Protein AF-A0A355T036-F1 (afdb_monomer_lite)

Foldseek 3Di:
DDPVVVVVLVVLLVVLVVQLVVLVVVVVVLVPDDQVVLVVVVVVPPPVSVVSNVCVVPVVVNNVVSVVSNVVSVVVSVVSVVVVCVVVPD

Sequence (90 aa):
MDTIDLILTLISIFILLCLSGFFSGSETALTAASRARMHHLSENGSKRAQHVQRLTEDRERLIGAILLGNNLVNILASALATSLLIFFFG

pLDDT: mean 93.88, std 4.0, range [79.62, 98.38]

Radius of gyration: 18.83 Å; chains: 1; bounding box: 50×17×48 Å

Structure (mmCIF, N/CA/C/O backbone):
data_AF-A0A355T036-F1
#
_entry.id   AF-A0A355T036-F1
#
loop_
_atom_site.group_PDB
_atom_site.id
_atom_site.type_symbol
_atom_site.label_atom_id
_atom_site.label_alt_id
_atom_site.label_comp_id
_atom_site.label_asym_id
_atom_site.label_entity_id
_atom_site.label_seq_id
_atom_site.pdbx_PDB_ins_code
_atom_site.Cartn_x
_atom_site.Cartn_y
_atom_site.Cartn_z
_atom_site.occupancy
_atom_site.B_iso_or_equiv
_atom_site.auth_seq_id
_atom_site.auth_comp_id
_atom_site.auth_asym_id
_atom_site.auth_atom_id
_atom_site.pdbx_PDB_model_num
ATOM 1 N N . MET A 1 1 ? 14.394 -4.032 -25.243 1.00 79.62 1 MET A N 1
ATOM 2 C CA . MET A 1 1 ? 13.019 -3.741 -24.818 1.00 79.62 1 MET A CA 1
ATOM 3 C C . MET A 1 1 ? 12.313 -3.159 -26.015 1.00 79.62 1 MET A C 1
ATOM 5 O O . MET A 1 1 ? 12.792 -2.160 -26.549 1.00 79.62 1 MET A O 1
ATOM 9 N N . ASP A 1 2 ? 11.298 -3.842 -26.522 1.00 92.88 2 ASP A N 1
ATOM 10 C CA . ASP A 1 2 ? 10.510 -3.281 -27.613 1.00 92.88 2 ASP A CA 1
ATOM 11 C C . ASP A 1 2 ? 9.514 -2.234 -27.070 1.00 92.88 2 ASP A C 1
ATOM 13 O O . ASP A 1 2 ? 9.435 -1.963 -25.866 1.00 92.88 2 ASP A O 1
ATOM 17 N N . THR A 1 3 ? 8.783 -1.568 -27.965 1.00 93.56 3 THR A N 1
ATOM 18 C CA . THR A 1 3 ? 7.839 -0.511 -27.573 1.00 93.56 3 THR A CA 1
ATOM 19 C C . THR A 1 3 ? 6.698 -1.048 -26.706 1.00 93.56 3 THR A C 1
ATOM 21 O O . THR A 1 3 ? 6.183 -0.322 -25.856 1.00 93.56 3 THR A O 1
ATOM 24 N N . ILE A 1 4 ? 6.312 -2.312 -26.897 1.00 95.31 4 ILE A N 1
ATOM 25 C CA . ILE A 1 4 ? 5.228 -2.945 -26.144 1.00 95.31 4 ILE A CA 1
ATOM 26 C C . ILE A 1 4 ? 5.688 -3.190 -24.707 1.00 95.31 4 ILE A C 1
ATOM 28 O O . ILE A 1 4 ? 5.009 -2.750 -23.776 1.00 95.31 4 ILE A O 1
ATOM 32 N N . ASP A 1 5 ? 6.866 -3.786 -24.521 1.00 94.62 5 ASP A N 1
ATOM 33 C CA . ASP A 1 5 ? 7.478 -4.009 -23.211 1.00 94.62 5 ASP A CA 1
ATOM 34 C C . ASP A 1 5 ? 7.620 -2.695 -22.425 1.00 94.62 5 ASP A C 1
ATOM 36 O O . ASP A 1 5 ? 7.344 -2.641 -21.221 1.00 94.62 5 ASP A O 1
ATOM 40 N N . LEU A 1 6 ? 8.018 -1.612 -23.107 1.00 95.88 6 LEU A N 1
ATOM 41 C CA . LEU A 1 6 ? 8.146 -0.278 -22.517 1.00 95.88 6 LEU A CA 1
ATOM 42 C C . LEU A 1 6 ? 6.816 0.253 -21.986 1.00 95.88 6 LEU A C 1
ATOM 44 O O . LEU A 1 6 ? 6.738 0.680 -20.831 1.00 95.88 6 LEU A O 1
ATOM 48 N N . ILE A 1 7 ? 5.771 0.206 -22.810 1.00 96.69 7 ILE A N 1
ATOM 49 C CA . ILE A 1 7 ? 4.438 0.669 -22.419 1.00 96.69 7 ILE A CA 1
ATOM 50 C C . ILE A 1 7 ? 3.906 -0.177 -21.258 1.00 96.69 7 ILE A C 1
ATOM 52 O O . ILE A 1 7 ? 3.411 0.379 -20.276 1.00 96.69 7 ILE A O 1
ATOM 56 N N . LEU A 1 8 ? 4.056 -1.503 -21.321 1.00 96.81 8 LEU A N 1
ATOM 57 C CA . LEU A 1 8 ? 3.627 -2.406 -20.252 1.00 96.81 8 LEU A CA 1
ATOM 58 C C . LEU A 1 8 ? 4.360 -2.129 -18.936 1.00 96.81 8 LEU A C 1
ATOM 60 O O . LEU A 1 8 ? 3.728 -2.103 -17.878 1.00 96.8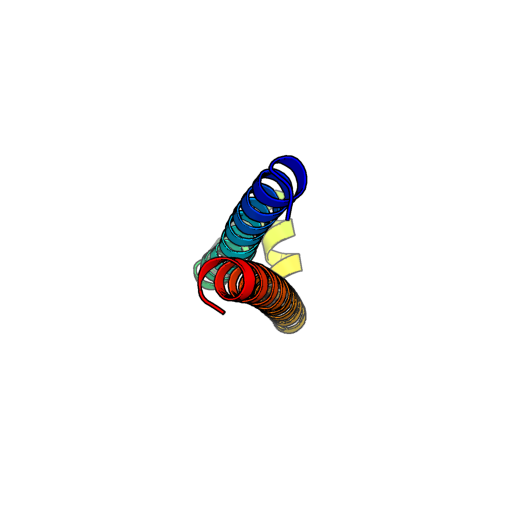1 8 LEU A O 1
ATOM 64 N N . THR A 1 9 ? 5.666 -1.870 -18.990 1.00 96.50 9 THR A N 1
ATOM 65 C CA . THR A 1 9 ? 6.467 -1.544 -17.802 1.00 96.50 9 THR A CA 1
ATOM 66 C C . THR A 1 9 ? 6.015 -0.225 -17.176 1.00 96.50 9 THR A C 1
ATOM 68 O O . THR A 1 9 ? 5.800 -0.163 -15.966 1.00 96.50 9 THR A O 1
ATOM 71 N N . LEU A 1 10 ? 5.798 0.817 -17.985 1.00 97.31 10 LEU A N 1
ATOM 72 C CA . LEU A 1 10 ? 5.320 2.117 -17.499 1.00 97.31 10 LEU A CA 1
ATOM 73 C C . LEU A 1 10 ? 3.913 2.032 -16.895 1.00 97.31 10 LEU A C 1
ATOM 75 O O . LEU A 1 10 ? 3.676 2.582 -15.819 1.00 97.31 10 LEU A O 1
ATOM 79 N N . ILE A 1 11 ? 2.996 1.307 -17.543 1.00 98.12 11 ILE A N 1
ATOM 80 C CA . ILE A 1 11 ? 1.649 1.061 -17.009 1.00 98.12 11 ILE A CA 1
ATOM 81 C C . ILE A 1 11 ? 1.731 0.287 -15.690 1.00 98.12 11 ILE A C 1
ATOM 83 O O . ILE A 1 11 ? 1.042 0.636 -14.733 1.00 98.12 11 ILE A O 1
ATOM 87 N N . SER A 1 12 ? 2.599 -0.723 -15.608 1.00 97.94 12 SER A N 1
ATOM 88 C CA . SER A 1 12 ? 2.798 -1.505 -14.384 1.00 97.94 12 SER A CA 1
ATOM 89 C C . SER A 1 12 ? 3.302 -0.629 -13.238 1.00 97.94 12 SER A C 1
ATOM 91 O O . SER A 1 12 ? 2.733 -0.668 -12.149 1.00 97.94 12 SER A O 1
ATOM 93 N N . ILE A 1 13 ? 4.305 0.222 -13.483 1.00 98.06 13 ILE A N 1
ATOM 94 C CA . ILE A 1 13 ? 4.807 1.186 -12.490 1.00 98.06 13 ILE A CA 1
ATOM 95 C C . ILE A 1 13 ? 3.691 2.141 -12.055 1.00 98.06 13 ILE A C 1
ATOM 97 O O . ILE A 1 13 ? 3.516 2.364 -10.859 1.00 98.06 13 ILE A O 1
ATOM 101 N N . PHE A 1 14 ? 2.906 2.674 -12.993 1.00 98.06 14 PHE A N 1
ATOM 102 C CA . PHE A 1 14 ? 1.792 3.566 -12.670 1.00 98.06 14 PHE A CA 1
ATOM 103 C C . PHE A 1 14 ? 0.747 2.885 -11.773 1.00 98.06 14 PHE A C 1
ATOM 105 O O . PHE A 1 14 ? 0.356 3.445 -10.748 1.00 98.06 14 PHE A O 1
ATOM 112 N N . ILE A 1 15 ? 0.347 1.653 -12.100 1.00 98.38 15 ILE A N 1
ATOM 113 C CA . ILE A 1 15 ? -0.588 0.865 -11.282 1.00 98.38 15 ILE A CA 1
ATOM 114 C C . ILE A 1 15 ? -0.007 0.616 -9.887 1.00 98.38 15 ILE A C 1
ATOM 116 O O . ILE A 1 15 ? -0.714 0.789 -8.893 1.00 98.38 15 ILE A O 1
ATOM 120 N N . LEU A 1 16 ? 1.273 0.252 -9.794 1.00 98.12 16 LEU A N 1
ATOM 121 C CA . LEU A 1 16 ? 1.946 0.054 -8.511 1.00 98.12 16 LEU A CA 1
ATOM 122 C C . LEU A 1 16 ? 1.964 1.351 -7.688 1.00 98.12 16 LEU A C 1
ATOM 124 O O . LEU A 1 16 ? 1.639 1.323 -6.507 1.00 98.12 16 LEU A O 1
ATOM 128 N N . LEU A 1 17 ? 2.225 2.512 -8.289 1.00 97.31 17 LEU A N 1
ATOM 129 C CA . LEU A 1 17 ? 2.149 3.793 -7.576 1.00 97.31 17 LEU A CA 1
ATOM 130 C C . LEU A 1 17 ? 0.731 4.096 -7.066 1.00 97.31 17 LEU A C 1
ATOM 132 O O . LEU A 1 17 ? 0.573 4.536 -5.926 1.00 97.31 17 LEU A O 1
ATOM 136 N N . CYS A 1 18 ? -0.309 3.811 -7.855 1.00 98.25 18 CYS A N 1
ATOM 137 C CA . CYS A 1 18 ? -1.695 3.937 -7.395 1.00 98.25 18 CYS A CA 1
ATOM 138 C C . CYS A 1 18 ? -2.000 2.999 -6.216 1.00 98.25 18 CYS A C 1
ATOM 140 O O . CYS A 1 18 ? -2.646 3.415 -5.252 1.00 98.25 18 CYS A O 1
ATOM 142 N N . LEU A 1 19 ? -1.516 1.754 -6.264 1.00 97.88 19 LEU A N 1
ATOM 143 C CA . LEU A 1 19 ? -1.662 0.794 -5.166 1.00 97.88 19 LEU A CA 1
ATOM 144 C C . LEU A 1 19 ? -0.916 1.255 -3.906 1.00 97.88 19 LEU A C 1
ATOM 146 O O . LEU A 1 19 ? -1.476 1.200 -2.813 1.00 97.88 19 LEU A O 1
ATOM 150 N N . SER A 1 20 ? 0.306 1.765 -4.050 1.00 96.19 20 SER A N 1
ATOM 151 C CA . SER A 1 20 ? 1.097 2.349 -2.958 1.00 96.19 20 SER A CA 1
ATOM 152 C C . SER A 1 20 ? 0.342 3.505 -2.291 1.00 96.19 20 SER A C 1
ATOM 154 O O . SER A 1 20 ? 0.148 3.518 -1.072 1.00 96.19 20 SER A O 1
ATOM 156 N N . GLY A 1 21 ? -0.221 4.409 -3.103 1.00 96.62 21 GLY A N 1
ATOM 157 C CA . GLY A 1 21 ? -1.083 5.493 -2.633 1.00 96.62 21 GLY A CA 1
ATOM 158 C C . GLY A 1 21 ? -2.333 4.999 -1.897 1.00 96.62 21 GLY A C 1
ATOM 159 O O . GLY A 1 21 ? -2.694 5.558 -0.862 1.00 96.62 21 GLY A O 1
ATOM 160 N N . PHE A 1 22 ? -2.967 3.921 -2.367 1.00 96.94 22 PHE A N 1
ATOM 161 C CA . PHE A 1 22 ? -4.102 3.300 -1.679 1.00 96.94 22 PHE A CA 1
ATOM 162 C C . PHE A 1 22 ? -3.719 2.749 -0.295 1.00 96.94 22 PHE A C 1
ATOM 164 O O . PHE A 1 22 ? -4.434 3.001 0.681 1.00 96.94 22 PHE A O 1
ATOM 171 N N . PHE A 1 23 ? -2.593 2.037 -0.179 1.00 95.94 23 PHE A N 1
ATOM 172 C CA . PHE A 1 23 ? -2.124 1.508 1.106 1.00 95.94 23 PHE A CA 1
ATOM 173 C C . PHE A 1 23 ? -1.751 2.635 2.080 1.00 95.94 23 PHE A C 1
ATOM 175 O O . PHE A 1 23 ? -2.244 2.655 3.209 1.00 95.94 23 PHE A O 1
ATOM 182 N N . SER A 1 24 ? -0.973 3.623 1.634 1.00 94.00 24 SER A N 1
ATOM 183 C CA . SER A 1 24 ? -0.578 4.773 2.462 1.00 94.00 24 SER A CA 1
ATOM 184 C C . SER A 1 24 ? -1.775 5.649 2.875 1.00 94.00 24 SER A C 1
ATOM 186 O O . SER A 1 24 ? -1.892 6.081 4.028 1.00 94.00 24 SER A O 1
ATOM 188 N N . GLY A 1 25 ? -2.733 5.853 1.966 1.00 96.19 25 GLY A N 1
ATOM 189 C CA . GLY A 1 25 ? -3.985 6.546 2.264 1.00 96.19 25 GLY A CA 1
ATOM 190 C C . GLY A 1 25 ? -4.848 5.789 3.277 1.00 96.19 25 GLY A C 1
ATOM 191 O O . GLY A 1 25 ? -5.440 6.409 4.159 1.00 96.19 25 GLY A O 1
ATOM 192 N N . SER A 1 26 ? -4.875 4.455 3.206 1.00 94.12 26 SER A N 1
ATOM 193 C CA . SER A 1 26 ? -5.591 3.606 4.167 1.00 94.12 26 SER A CA 1
ATOM 194 C C . SER A 1 26 ? -4.979 3.676 5.567 1.00 94.12 26 SER A C 1
ATOM 196 O O . SER A 1 26 ? -5.714 3.767 6.551 1.00 94.12 26 SER A O 1
ATOM 198 N N . GLU A 1 27 ? -3.648 3.699 5.673 1.00 92.94 27 GLU A N 1
ATOM 199 C CA . GLU A 1 27 ? -2.940 3.911 6.942 1.00 92.94 27 GLU A CA 1
ATOM 200 C C . GLU A 1 27 ? -3.292 5.269 7.562 1.00 92.94 27 GLU A C 1
ATOM 202 O O . GLU A 1 27 ? -3.649 5.359 8.742 1.00 92.94 27 GLU A O 1
ATOM 207 N N . THR A 1 28 ? -3.259 6.326 6.746 1.00 93.81 28 THR A N 1
ATOM 208 C CA . THR A 1 28 ? -3.606 7.689 7.170 1.00 93.81 28 THR A CA 1
ATOM 209 C C . THR A 1 28 ? -5.076 7.788 7.592 1.00 93.81 28 THR A C 1
ATOM 211 O O . THR A 1 28 ? -5.396 8.363 8.630 1.00 93.81 28 THR A O 1
ATOM 214 N N . ALA A 1 29 ? -5.994 7.177 6.840 1.00 91.94 29 ALA A N 1
ATOM 215 C CA . ALA A 1 29 ? -7.415 7.150 7.182 1.00 91.94 29 ALA A CA 1
ATOM 216 C C . ALA A 1 29 ? -7.677 6.394 8.495 1.00 91.94 29 ALA A C 1
ATOM 218 O O . ALA A 1 29 ? -8.445 6.862 9.338 1.00 91.94 29 ALA A O 1
ATOM 219 N N . LEU A 1 30 ? -7.016 5.250 8.695 1.00 89.56 30 LEU A N 1
ATOM 220 C CA . LEU A 1 30 ? -7.135 4.443 9.910 1.00 89.56 30 LEU A CA 1
ATOM 221 C C . LEU A 1 30 ? -6.558 5.160 11.136 1.00 89.56 30 LEU A C 1
ATOM 223 O O . LEU A 1 30 ? -7.101 5.052 12.234 1.00 89.56 30 LEU A O 1
ATOM 227 N N . THR A 1 31 ? -5.450 5.880 10.968 1.00 88.19 31 THR A N 1
ATOM 228 C CA . THR A 1 31 ? -4.817 6.649 12.049 1.00 88.19 31 THR A CA 1
ATOM 229 C C . THR A 1 31 ? -5.587 7.926 12.387 1.00 88.19 31 THR A C 1
ATOM 231 O O . THR A 1 31 ? -5.669 8.272 13.564 1.00 88.19 31 THR A O 1
ATOM 234 N N . ALA A 1 32 ? -6.207 8.577 11.400 1.00 90.12 32 ALA A N 1
ATOM 235 C CA . ALA A 1 32 ? -7.043 9.762 11.598 1.00 90.12 32 ALA A CA 1
ATOM 236 C C . ALA A 1 32 ? -8.450 9.442 12.145 1.00 90.12 32 ALA A C 1
ATOM 238 O O . ALA A 1 32 ? -9.117 10.316 12.708 1.00 90.12 32 ALA A O 1
ATOM 239 N N . ALA A 1 33 ? -8.933 8.206 11.990 1.00 89.50 33 ALA A N 1
ATOM 240 C CA . ALA A 1 33 ? -10.239 7.797 12.495 1.00 89.50 33 ALA A CA 1
ATOM 241 C C . ALA A 1 33 ? -10.283 7.801 14.038 1.00 89.50 33 ALA A C 1
ATOM 243 O O . ALA A 1 33 ? -9.601 7.033 14.715 1.00 89.50 33 ALA A O 1
ATOM 244 N N . SER A 1 34 ? -11.151 8.639 14.618 1.00 89.56 34 SER A N 1
ATOM 245 C CA . SER A 1 34 ? -11.366 8.678 16.071 1.00 89.56 34 SER A CA 1
ATOM 246 C C . SER A 1 34 ? -12.108 7.429 16.556 1.00 89.56 34 SER A C 1
ATOM 248 O O . SER A 1 34 ? -13.28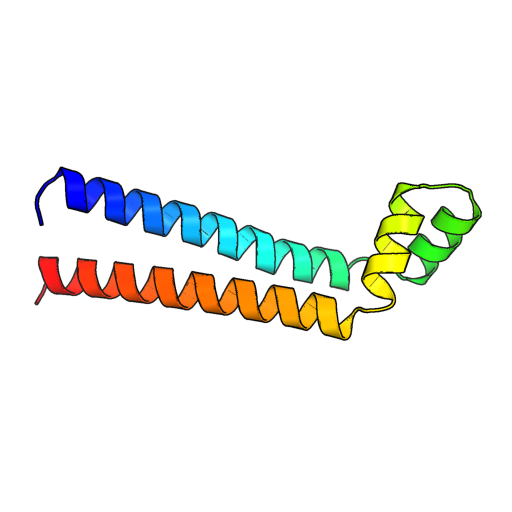1 7.231 16.224 1.00 89.56 34 SER A O 1
ATOM 250 N N . ARG A 1 35 ? -11.452 6.621 17.406 1.00 86.56 35 ARG A N 1
ATOM 251 C CA . ARG A 1 35 ? -12.065 5.442 18.052 1.00 86.56 35 ARG A CA 1
ATOM 252 C C . ARG A 1 35 ? -13.338 5.808 18.814 1.00 86.56 35 ARG A C 1
ATOM 254 O O . ARG A 1 35 ? -14.355 5.153 18.626 1.00 86.56 35 ARG A O 1
ATOM 261 N N . ALA A 1 36 ? -13.299 6.876 19.613 1.00 89.94 36 ALA A N 1
ATOM 262 C CA . ALA A 1 36 ? -14.447 7.330 20.399 1.00 89.94 36 ALA A CA 1
ATOM 263 C C . ALA A 1 36 ? -15.636 7.711 19.503 1.00 89.94 36 ALA A C 1
ATOM 265 O O . ALA A 1 36 ? -16.769 7.302 19.750 1.00 89.94 36 ALA A O 1
ATOM 266 N N . ARG A 1 37 ? -15.372 8.429 18.402 1.00 90.75 37 ARG A N 1
ATOM 267 C CA . ARG A 1 37 ? -16.408 8.792 17.430 1.00 90.75 37 ARG A CA 1
ATOM 268 C C . ARG A 1 37 ? -16.990 7.558 16.741 1.00 90.75 37 ARG A C 1
ATOM 270 O O . ARG A 1 37 ? -18.204 7.471 16.591 1.00 90.75 37 ARG A O 1
ATOM 277 N N . MET A 1 38 ? -16.147 6.617 16.312 1.00 93.06 38 MET A N 1
ATOM 278 C CA . MET A 1 38 ? -16.610 5.388 15.656 1.00 93.06 38 MET A CA 1
ATOM 279 C C . MET A 1 38 ? -17.422 4.508 16.607 1.00 93.06 38 MET A C 1
ATOM 281 O O . MET A 1 38 ? -18.449 3.982 16.191 1.00 93.06 38 MET A O 1
ATOM 285 N N . HIS A 1 39 ? -17.026 4.420 17.877 1.00 91.25 39 HIS A N 1
ATOM 286 C CA . HIS A 1 39 ? -17.782 3.712 18.907 1.00 91.25 39 HIS A CA 1
ATOM 287 C C . HIS A 1 39 ? -19.184 4.311 19.083 1.00 91.25 39 HIS A C 1
ATOM 289 O O . HIS A 1 39 ? -20.177 3.618 18.891 1.00 91.25 39 HIS A O 1
ATOM 295 N N . HIS A 1 40 ? -19.274 5.628 19.286 1.00 94.38 40 HIS A N 1
ATOM 296 C CA . HIS A 1 40 ? -20.561 6.309 19.433 1.00 94.38 40 HIS A CA 1
ATOM 297 C C . HIS A 1 40 ? -21.456 6.160 18.187 1.00 94.38 40 HIS A C 1
ATOM 299 O O . HIS A 1 40 ? -22.658 5.930 18.289 1.00 94.38 40 HIS A O 1
ATOM 305 N N . LEU A 1 41 ? -20.902 6.270 16.972 1.00 94.00 41 LEU A N 1
ATOM 306 C CA . LEU A 1 41 ? -21.679 6.044 15.745 1.00 94.00 41 LEU A CA 1
ATOM 307 C C . LEU A 1 41 ? -22.141 4.585 15.594 1.00 94.00 41 LEU A C 1
ATOM 309 O O . LEU A 1 41 ? -23.215 4.345 15.043 1.00 94.00 41 LEU A O 1
ATOM 313 N N . SER A 1 42 ? -21.332 3.629 16.045 1.00 94.38 42 SER A N 1
ATOM 314 C CA . SER A 1 42 ? -21.632 2.196 16.015 1.00 94.38 42 SER A CA 1
ATOM 315 C C . SER A 1 42 ? -22.809 1.851 16.931 1.00 94.38 42 SER A C 1
ATOM 317 O O . SER A 1 42 ? -23.742 1.176 16.482 1.00 94.38 42 SER A O 1
ATOM 319 N N . GLU A 1 43 ? -22.823 2.400 18.152 1.00 93.62 43 GLU A N 1
ATOM 320 C CA . GLU A 1 43 ? -23.939 2.286 19.107 1.00 93.62 43 GLU A CA 1
ATOM 321 C C . GLU A 1 43 ? -25.231 2.911 18.564 1.00 93.62 43 GLU A C 1
ATOM 323 O O . GLU A 1 43 ? -26.311 2.348 18.718 1.00 93.62 43 GLU A O 1
ATOM 328 N N . ASN A 1 44 ? -25.119 4.015 17.818 1.00 94.88 44 ASN A N 1
ATOM 329 C CA . ASN A 1 44 ? -26.246 4.667 17.140 1.00 94.88 44 ASN A CA 1
ATOM 330 C C . ASN A 1 44 ? -26.695 3.959 15.840 1.00 94.88 44 ASN A C 1
ATOM 332 O O . ASN A 1 44 ? -27.416 4.537 15.025 1.00 94.88 44 ASN A O 1
ATOM 336 N N . GLY A 1 45 ? -26.264 2.714 15.608 1.00 93.81 45 GLY A N 1
ATOM 337 C CA . GLY A 1 45 ? -26.740 1.867 14.509 1.00 93.81 45 GLY A CA 1
ATOM 338 C C . GLY A 1 45 ? -26.027 2.061 13.165 1.00 93.81 45 GLY A C 1
ATOM 339 O O . GLY A 1 45 ? -26.445 1.484 12.155 1.00 93.81 45 GLY A O 1
ATOM 340 N N . SER A 1 46 ? -24.937 2.834 13.104 1.00 96.50 46 SER A N 1
ATOM 341 C CA . SER A 1 46 ? -24.174 3.002 11.862 1.00 96.50 46 SER A CA 1
ATOM 342 C C . SER A 1 46 ? -23.406 1.729 11.505 1.00 96.50 46 SER A C 1
ATOM 344 O O . SER A 1 46 ? -22.337 1.445 12.049 1.00 96.50 46 SER A O 1
ATOM 346 N N . LYS A 1 47 ? -23.901 0.998 10.498 1.00 94.25 47 LYS A N 1
ATOM 347 C CA . LYS A 1 47 ? -23.233 -0.202 9.961 1.00 94.25 47 LYS A CA 1
ATOM 348 C C . LYS A 1 47 ? -21.789 0.082 9.533 1.00 94.25 47 LYS A C 1
ATOM 350 O O . LYS A 1 47 ? -20.896 -0.711 9.800 1.00 94.25 47 LYS A O 1
ATOM 355 N N . ARG A 1 48 ? -21.527 1.244 8.916 1.00 92.50 48 ARG A N 1
ATOM 356 C CA . ARG A 1 48 ? -20.168 1.651 8.504 1.00 92.50 48 ARG A CA 1
ATOM 357 C C . ARG A 1 48 ? -19.234 1.814 9.703 1.00 92.50 48 ARG A C 1
ATOM 359 O O . ARG A 1 48 ? -18.098 1.357 9.644 1.00 92.50 48 ARG A O 1
ATOM 366 N N . ALA A 1 49 ? -19.716 2.414 10.790 1.00 93.44 49 ALA A N 1
ATOM 367 C CA . ALA A 1 49 ? -18.923 2.575 12.003 1.00 93.44 49 ALA A CA 1
ATOM 368 C C . ALA A 1 49 ? -18.641 1.228 12.684 1.00 93.44 49 ALA A C 1
ATOM 370 O O . ALA A 1 49 ? -17.523 1.015 13.141 1.00 93.44 49 ALA A O 1
ATOM 371 N N . GLN A 1 50 ? -19.589 0.284 12.647 1.00 92.62 50 GLN A N 1
ATOM 372 C CA . GLN A 1 50 ? -19.365 -1.093 13.107 1.00 92.62 50 GLN A CA 1
ATOM 373 C C . GLN A 1 50 ? -18.248 -1.793 12.317 1.00 92.62 50 GLN A C 1
ATOM 375 O O . GLN A 1 50 ? -17.400 -2.456 12.911 1.00 92.62 50 GLN A O 1
ATOM 380 N N . HIS A 1 51 ? -18.199 -1.625 10.989 1.00 91.12 51 HIS A N 1
ATOM 381 C CA . HIS A 1 51 ? -17.104 -2.169 10.175 1.00 91.12 51 HIS A CA 1
ATOM 382 C C . HIS A 1 51 ? -15.750 -1.569 10.564 1.00 91.12 51 HIS A C 1
ATOM 384 O O . HIS A 1 51 ? -14.796 -2.314 10.778 1.00 91.12 51 HIS A O 1
ATOM 390 N N . VAL A 1 52 ? -15.672 -0.240 10.696 1.00 90.94 52 VAL A N 1
ATOM 391 C CA . VAL A 1 52 ? -14.435 0.445 11.109 1.00 90.94 52 VAL A CA 1
ATOM 392 C C . VAL A 1 52 ? -14.007 0.003 12.507 1.00 90.94 52 VAL A C 1
ATOM 394 O O . VAL A 1 52 ? -12.823 -0.231 12.730 1.00 90.94 52 VAL A O 1
ATOM 397 N N . GLN A 1 53 ? -14.948 -0.166 13.436 1.00 89.75 53 GLN A N 1
ATOM 398 C CA . GLN A 1 53 ? -14.660 -0.627 14.791 1.00 89.75 53 GLN A CA 1
ATOM 399 C C . GLN A 1 53 ? -14.054 -2.036 14.789 1.00 89.75 5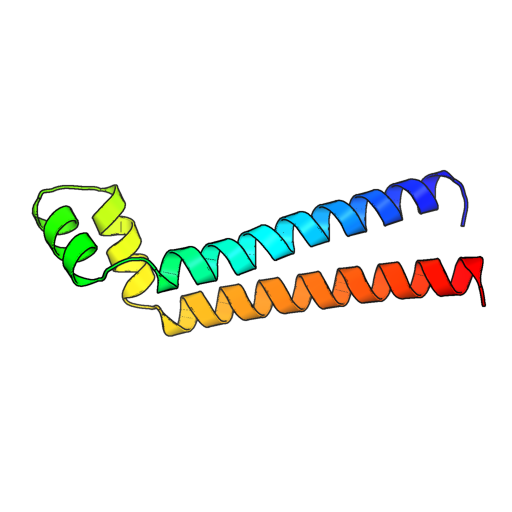3 GLN A C 1
ATOM 401 O O . GLN A 1 53 ? -12.979 -2.208 15.354 1.00 89.75 53 GLN A O 1
ATOM 406 N N . ARG A 1 54 ? -14.645 -2.990 14.056 1.00 87.81 54 ARG A N 1
ATOM 407 C CA . ARG A 1 54 ? -14.087 -4.350 13.892 1.00 87.81 54 ARG A CA 1
ATOM 408 C C . ARG A 1 54 ? -12.698 -4.348 13.250 1.00 87.81 54 ARG A C 1
ATOM 410 O O . ARG A 1 54 ? -11.810 -5.062 13.694 1.00 87.81 54 ARG A O 1
ATOM 417 N N . LEU A 1 55 ? -12.491 -3.520 12.224 1.00 86.50 55 LEU A N 1
ATOM 418 C CA . LEU A 1 55 ? -11.180 -3.340 11.583 1.00 86.50 55 LEU A CA 1
ATOM 419 C C . LEU A 1 55 ? -10.133 -2.756 12.547 1.00 86.50 55 LEU A C 1
ATOM 421 O O . LEU A 1 55 ? -8.953 -3.074 12.453 1.00 86.50 55 LEU A O 1
ATOM 425 N N . THR A 1 56 ? -10.560 -1.896 13.471 1.00 83.38 56 THR A N 1
ATOM 426 C CA . THR A 1 56 ? -9.677 -1.175 14.402 1.00 83.38 56 THR A CA 1
ATOM 427 C C . THR A 1 56 ? -9.448 -1.937 15.720 1.00 83.38 56 THR A C 1
ATOM 429 O O . THR A 1 56 ? -8.537 -1.594 16.483 1.00 83.38 56 THR A O 1
ATOM 432 N N . GLU A 1 57 ? -10.250 -2.965 16.009 1.00 86.62 57 GLU A N 1
ATOM 433 C CA . GLU A 1 57 ? -10.018 -3.920 17.102 1.00 86.62 57 GLU A CA 1
ATOM 434 C C . GLU A 1 57 ? -8.727 -4.711 16.866 1.00 86.62 57 GLU A C 1
ATOM 436 O O . GLU A 1 57 ? -7.887 -4.760 17.759 1.00 86.62 57 GLU A O 1
ATOM 441 N N . ASP A 1 58 ? -8.498 -5.192 15.640 1.00 86.06 58 ASP A N 1
ATOM 442 C CA . ASP A 1 58 ? -7.249 -5.853 15.226 1.00 86.06 58 ASP A CA 1
ATOM 443 C C . ASP A 1 58 ? -6.331 -4.897 14.437 1.00 86.06 58 ASP A C 1
ATOM 445 O O . ASP A 1 58 ? -5.899 -5.146 13.306 1.00 86.06 58 ASP A O 1
ATOM 449 N N . ARG A 1 59 ? -6.073 -3.722 15.029 1.00 84.25 59 ARG A N 1
ATOM 450 C CA . ARG A 1 59 ? -5.300 -2.650 14.380 1.00 84.25 59 ARG A CA 1
ATOM 451 C C . ARG A 1 59 ? -3.879 -3.086 14.035 1.00 84.25 59 ARG A C 1
ATOM 453 O O . ARG A 1 59 ? -3.353 -2.646 13.020 1.00 84.25 59 ARG A O 1
ATOM 460 N N . GLU A 1 60 ? -3.257 -3.904 14.876 1.00 90.50 60 GLU A N 1
ATOM 461 C CA . GLU A 1 60 ? -1.877 -4.349 14.680 1.00 90.50 60 GLU A CA 1
ATOM 462 C C . GLU A 1 60 ? -1.752 -5.205 13.417 1.00 90.50 60 GLU A C 1
ATOM 464 O O . GLU A 1 60 ? -0.916 -4.921 12.558 1.00 90.50 60 GLU A O 1
ATOM 469 N N . ARG A 1 61 ? -2.660 -6.169 13.228 1.00 91.44 61 ARG A N 1
ATOM 470 C CA . ARG A 1 61 ? -2.698 -6.988 12.014 1.00 91.44 61 ARG A CA 1
ATOM 471 C C . ARG A 1 61 ? -3.066 -6.175 10.778 1.00 91.44 61 ARG A C 1
ATOM 473 O O . ARG A 1 61 ? -2.489 -6.398 9.714 1.00 91.44 61 ARG A O 1
ATOM 480 N N . LEU A 1 62 ? -3.993 -5.223 10.908 1.00 91.31 62 LEU A N 1
ATOM 481 C CA . LEU A 1 62 ? -4.385 -4.344 9.806 1.00 91.31 62 LEU A CA 1
ATOM 482 C C . LEU A 1 62 ? -3.227 -3.440 9.357 1.00 91.31 62 LEU A C 1
ATOM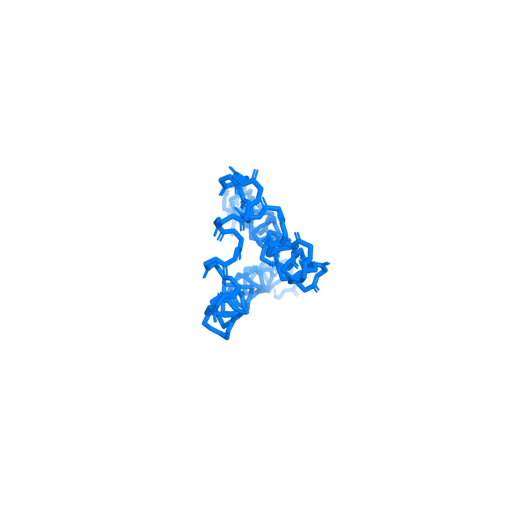 484 O O . LEU A 1 62 ? -2.936 -3.376 8.164 1.00 91.31 62 LEU A O 1
ATOM 488 N N . ILE A 1 63 ? -2.536 -2.786 10.295 1.00 93.19 63 ILE A N 1
ATOM 489 C CA . ILE A 1 63 ? -1.346 -1.975 9.996 1.00 93.19 63 ILE A CA 1
ATOM 490 C C . ILE A 1 63 ? -0.248 -2.859 9.403 1.00 93.19 63 ILE A C 1
ATOM 492 O O . ILE A 1 63 ? 0.329 -2.494 8.384 1.00 93.19 63 ILE A O 1
ATOM 496 N N . GLY A 1 64 ? -0.002 -4.041 9.973 1.00 94.88 64 GLY A N 1
ATOM 497 C CA . GLY A 1 64 ? 0.977 -4.989 9.440 1.00 94.88 64 GLY A CA 1
ATOM 498 C C . GLY A 1 64 ? 0.692 -5.376 7.986 1.00 94.88 64 GLY A C 1
ATOM 499 O O . GLY A 1 64 ? 1.599 -5.362 7.156 1.00 94.88 64 GLY A O 1
ATOM 500 N N . ALA A 1 65 ? -0.571 -5.646 7.646 1.00 94.38 65 ALA A N 1
ATOM 501 C CA . ALA A 1 65 ? -0.983 -5.947 6.277 1.00 94.38 65 ALA A CA 1
ATOM 502 C C . ALA A 1 65 ? -0.809 -4.747 5.328 1.00 94.38 65 ALA A C 1
ATOM 504 O O . ALA A 1 65 ? -0.321 -4.921 4.210 1.00 94.38 65 ALA A O 1
ATOM 505 N N . ILE A 1 66 ? -1.166 -3.536 5.772 1.00 95.56 66 ILE A N 1
ATOM 506 C CA . ILE A 1 66 ? -0.994 -2.304 4.987 1.00 95.56 66 ILE A CA 1
ATOM 507 C C . ILE A 1 66 ? 0.491 -2.030 4.722 1.00 95.56 66 ILE A C 1
ATOM 509 O O . ILE A 1 66 ? 0.868 -1.764 3.581 1.00 95.56 66 ILE A O 1
ATOM 513 N N . LEU A 1 67 ? 1.341 -2.146 5.746 1.00 95.06 67 LEU A N 1
ATOM 514 C CA . LEU A 1 67 ? 2.783 -1.933 5.624 1.00 95.06 67 LEU A CA 1
ATOM 515 C C . LEU A 1 67 ? 3.439 -2.982 4.722 1.00 95.06 67 LEU A C 1
ATOM 517 O O . LEU A 1 67 ? 4.265 -2.628 3.882 1.00 95.06 67 LEU A O 1
ATOM 521 N N . LEU A 1 68 ? 3.062 -4.258 4.851 1.00 96.69 68 LEU A N 1
ATOM 522 C CA . LEU A 1 68 ? 3.538 -5.315 3.954 1.00 96.69 68 LEU A CA 1
ATOM 523 C C . LEU A 1 68 ? 3.139 -5.042 2.502 1.00 96.69 68 LEU A C 1
ATOM 525 O O . LEU A 1 68 ? 3.992 -5.108 1.618 1.00 96.69 68 LEU A O 1
ATOM 529 N N . GLY A 1 69 ? 1.869 -4.704 2.259 1.00 96.62 69 GLY A N 1
ATOM 530 C CA . GLY A 1 69 ? 1.363 -4.389 0.923 1.00 96.62 69 GLY A CA 1
ATOM 531 C C . GLY A 1 69 ? 2.074 -3.190 0.299 1.00 96.62 69 GLY A C 1
ATOM 532 O O . GLY A 1 69 ? 2.555 -3.279 -0.829 1.00 96.62 69 GLY A O 1
ATOM 533 N N . ASN A 1 70 ? 2.216 -2.098 1.055 1.00 96.94 70 ASN A N 1
ATOM 534 C CA . ASN A 1 70 ? 2.910 -0.896 0.600 1.00 96.94 70 ASN A CA 1
ATOM 535 C C . ASN A 1 70 ? 4.376 -1.187 0.244 1.00 96.94 70 ASN A C 1
ATOM 537 O O . ASN A 1 70 ? 4.841 -0.840 -0.841 1.00 96.94 70 ASN A O 1
ATOM 541 N N . ASN A 1 71 ? 5.098 -1.874 1.135 1.00 95.94 71 ASN A N 1
ATOM 542 C CA . ASN A 1 71 ? 6.504 -2.206 0.913 1.00 95.94 71 ASN A CA 1
ATOM 543 C C . ASN A 1 71 ? 6.692 -3.127 -0.293 1.00 95.94 71 ASN A C 1
ATOM 545 O O . ASN A 1 71 ? 7.570 -2.873 -1.113 1.00 95.94 71 ASN A O 1
ATOM 549 N N . LEU A 1 72 ? 5.852 -4.156 -0.438 1.00 98.00 72 LEU A N 1
ATOM 550 C CA . LEU A 1 72 ? 5.894 -5.050 -1.594 1.00 98.00 72 LEU A CA 1
ATOM 551 C C . LEU A 1 72 ? 5.719 -4.273 -2.903 1.00 98.00 72 LEU A C 1
ATOM 553 O O . LEU A 1 72 ? 6.521 -4.414 -3.824 1.00 98.00 72 LEU A O 1
ATOM 557 N N . VAL A 1 73 ? 4.687 -3.433 -2.973 1.00 97.94 73 VAL A N 1
ATOM 558 C CA . VAL A 1 73 ? 4.384 -2.624 -4.156 1.00 97.94 73 VAL A CA 1
ATOM 559 C C . VAL A 1 73 ? 5.525 -1.657 -4.483 1.00 97.94 73 VAL A C 1
ATOM 561 O O . VAL A 1 73 ? 5.919 -1.560 -5.646 1.00 97.94 73 VAL A O 1
ATOM 564 N N . ASN A 1 74 ? 6.102 -0.997 -3.476 1.00 97.00 74 ASN A N 1
ATOM 565 C CA . ASN A 1 74 ? 7.235 -0.090 -3.671 1.00 97.00 74 ASN A CA 1
ATOM 566 C C . ASN A 1 74 ? 8.484 -0.834 -4.160 1.00 97.00 74 ASN A C 1
ATOM 568 O O . ASN A 1 74 ? 9.123 -0.372 -5.100 1.00 97.00 74 ASN A O 1
ATOM 572 N N . ILE A 1 75 ? 8.803 -2.003 -3.595 1.00 98.06 75 ILE A N 1
ATOM 573 C CA . ILE A 1 75 ? 9.940 -2.824 -4.040 1.00 98.06 75 ILE A CA 1
ATOM 574 C C . ILE A 1 75 ? 9.772 -3.231 -5.508 1.00 98.06 75 ILE A C 1
ATOM 576 O O . ILE A 1 75 ? 10.714 -3.101 -6.288 1.00 98.06 75 ILE A O 1
ATOM 580 N N . LEU A 1 76 ? 8.577 -3.678 -5.904 1.00 98.12 76 LEU A N 1
ATOM 581 C CA . LEU A 1 76 ? 8.293 -4.045 -7.293 1.00 98.12 76 LEU A CA 1
ATOM 582 C C . LEU A 1 76 ? 8.405 -2.839 -8.233 1.00 98.12 76 LEU A C 1
ATOM 584 O O . LEU A 1 76 ? 9.029 -2.943 -9.289 1.00 98.12 76 LEU A O 1
ATOM 588 N N . ALA A 1 77 ? 7.852 -1.687 -7.844 1.00 98.00 77 ALA A N 1
ATOM 589 C CA . ALA A 1 77 ? 7.923 -0.468 -8.645 1.00 98.00 77 ALA A CA 1
ATOM 590 C C . ALA A 1 77 ? 9.373 0.000 -8.818 1.00 98.00 77 ALA A C 1
ATOM 592 O O . ALA A 1 77 ? 9.790 0.306 -9.935 1.00 98.00 77 ALA A O 1
ATOM 593 N N . SER A 1 78 ? 10.155 0.002 -7.734 1.00 97.94 78 SER 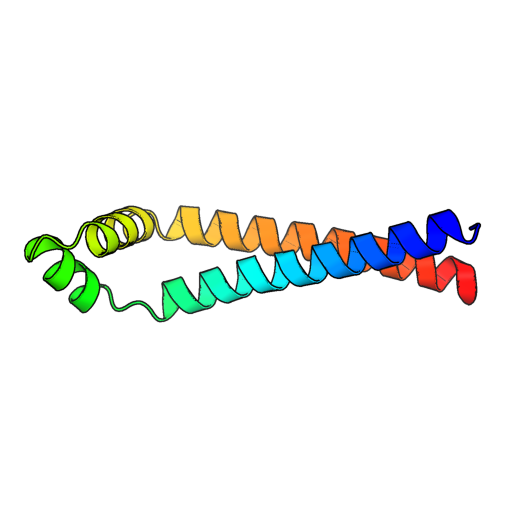A N 1
ATOM 594 C CA . SER A 1 78 ? 11.577 0.337 -7.767 1.00 97.94 78 SER A CA 1
ATOM 595 C C . SER A 1 78 ? 12.368 -0.641 -8.630 1.00 97.94 78 SER A C 1
ATOM 597 O O . SER A 1 78 ? 13.149 -0.188 -9.455 1.00 97.94 78 SER A O 1
ATOM 599 N N . ALA A 1 79 ? 12.139 -1.952 -8.519 1.00 98.19 79 ALA A N 1
ATOM 600 C CA . ALA A 1 79 ? 12.831 -2.948 -9.340 1.00 98.19 79 ALA A CA 1
ATOM 601 C C . ALA A 1 79 ? 12.550 -2.765 -10.843 1.00 98.19 79 ALA A C 1
ATOM 603 O O . ALA A 1 79 ? 13.480 -2.782 -11.652 1.00 98.19 79 ALA A O 1
ATOM 604 N N . LEU A 1 80 ? 11.287 -2.526 -11.217 1.00 97.75 80 LEU A N 1
ATOM 605 C CA . LEU A 1 80 ? 10.908 -2.238 -12.604 1.00 97.75 80 LEU A CA 1
ATOM 606 C C . LEU A 1 80 ? 11.525 -0.926 -13.100 1.00 97.75 80 LEU A C 1
ATOM 608 O O . LEU A 1 80 ? 12.082 -0.886 -14.196 1.00 97.75 80 LEU A O 1
ATOM 612 N N . ALA A 1 81 ? 11.480 0.133 -12.289 1.00 97.38 81 ALA A N 1
ATOM 613 C CA . ALA A 1 81 ? 12.088 1.418 -12.624 1.00 97.38 81 ALA A CA 1
ATOM 614 C C . ALA A 1 81 ? 13.615 1.309 -12.778 1.00 97.38 81 ALA A C 1
ATOM 616 O O . ALA A 1 81 ? 14.184 1.884 -13.705 1.00 97.38 81 ALA A O 1
ATOM 617 N N . THR A 1 82 ? 14.281 0.536 -11.916 1.00 97.69 82 THR A N 1
ATOM 618 C CA . THR A 1 82 ? 15.713 0.246 -12.030 1.00 97.69 82 THR A CA 1
ATOM 619 C C . THR A 1 82 ? 16.019 -0.516 -13.316 1.00 97.69 82 THR A C 1
ATOM 621 O O . THR A 1 82 ? 16.913 -0.103 -14.048 1.00 97.69 82 THR A O 1
ATOM 624 N N . SER A 1 83 ? 15.265 -1.571 -13.644 1.00 95.94 83 SER A N 1
ATOM 625 C CA . SER A 1 83 ? 15.443 -2.306 -14.906 1.00 95.94 83 SER A CA 1
ATOM 626 C C . SER A 1 83 ? 15.262 -1.398 -16.125 1.00 95.94 83 SER A C 1
ATOM 628 O O . SER A 1 83 ? 16.017 -1.503 -17.090 1.00 95.94 83 SER A O 1
ATOM 630 N N . LEU A 1 84 ? 14.283 -0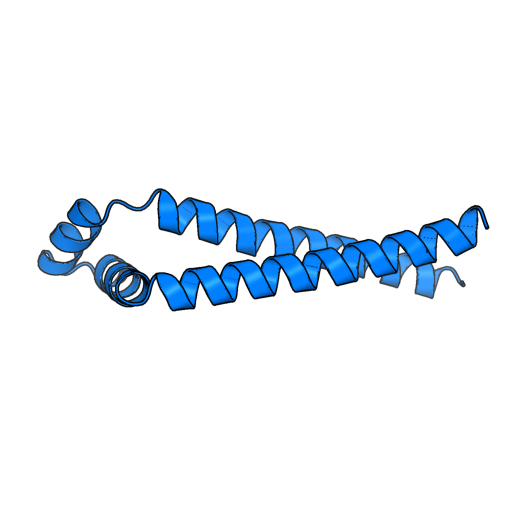.493 -16.073 1.00 96.50 84 LEU A N 1
ATOM 631 C CA . LEU A 1 84 ? 14.025 0.483 -17.127 1.00 96.50 84 LEU A CA 1
ATOM 632 C C . LEU A 1 84 ? 15.197 1.459 -17.296 1.00 96.50 84 LEU A C 1
ATOM 634 O O . LEU A 1 84 ? 15.636 1.712 -18.414 1.00 96.50 84 LEU A O 1
ATOM 638 N N . LEU A 1 85 ? 15.724 1.989 -16.190 1.00 96.75 85 LEU A N 1
ATOM 639 C CA . LEU A 1 85 ? 16.874 2.895 -16.199 1.00 96.75 85 LEU A CA 1
ATOM 640 C C . LEU A 1 85 ? 18.144 2.211 -16.706 1.00 96.75 85 LEU A C 1
ATOM 642 O O . LEU A 1 85 ? 18.857 2.806 -17.507 1.00 96.75 85 LEU A O 1
ATOM 646 N N . ILE A 1 86 ? 18.401 0.967 -16.292 1.00 96.44 86 ILE A N 1
ATOM 647 C CA . ILE A 1 86 ? 19.531 0.178 -16.803 1.00 96.44 86 ILE A CA 1
ATOM 648 C C . ILE A 1 86 ? 19.411 0.008 -18.318 1.00 96.44 86 ILE A C 1
ATOM 650 O O . ILE A 1 86 ? 20.395 0.179 -19.020 1.00 96.44 86 ILE A O 1
ATOM 654 N N . PHE A 1 87 ? 18.215 -0.260 -18.846 1.00 93.06 87 PHE A N 1
ATOM 655 C CA . PHE A 1 87 ? 18.030 -0.385 -20.293 1.00 93.06 87 PHE A CA 1
ATOM 656 C C . PHE A 1 87 ? 18.354 0.907 -21.068 1.00 93.06 87 PHE A C 1
ATOM 658 O O . PHE A 1 87 ? 18.845 0.831 -22.191 1.00 93.06 87 PHE A O 1
ATOM 665 N N . PHE A 1 88 ? 18.071 2.084 -20.500 1.00 93.56 88 PHE A N 1
ATOM 666 C CA . PHE A 1 88 ? 18.299 3.365 -21.181 1.00 93.56 88 PHE A CA 1
ATOM 667 C C . PHE A 1 88 ? 19.694 3.962 -20.973 1.00 93.56 88 PHE A C 1
ATOM 669 O O . PHE A 1 88 ? 20.161 4.702 -21.837 1.00 93.56 88 PHE A O 1
ATOM 676 N N . PHE A 1 89 ? 20.327 3.700 -19.829 1.00 94.94 89 PHE A N 1
ATOM 677 C CA . PHE A 1 89 ? 21.552 4.388 -19.402 1.00 94.94 89 PHE A CA 1
ATOM 678 C C . PHE A 1 89 ? 22.719 3.450 -19.063 1.00 94.94 89 PHE A C 1
ATOM 680 O O . PHE A 1 89 ? 23.812 3.947 -18.788 1.00 94.94 89 PHE A O 1
ATOM 687 N N . GLY A 1 90 ? 22.482 2.139 -19.013 1.00 83.88 90 GLY A N 1
ATOM 688 C CA . GLY A 1 90 ? 23.470 1.110 -18.678 1.00 83.88 90 GLY A CA 1
ATOM 689 C C . GLY A 1 90 ? 24.108 0.447 -19.887 1.00 83.88 90 GLY A C 1
ATOM 690 O O . GLY A 1 90 ? 23.555 0.550 -21.004 1.00 83.88 90 GLY A O 1
#

Secondary structure (DSSP, 8-state):
--HHHHHHHHHHHHHHHHHHHHHHHHHHHHHHS-HHHHHHHHHTT-HHHHHHHHHHHTHHHHHHHHHHHHHHHHHHHHHHHHHHHHHHH-